Protein AF-D8UY39-F1 (afdb_monomer_lite)

Organism: NCBI:txid249168

pLDDT: mean 73.7, std 15.37, range [35.47, 95.0]

Foldseek 3Di:
DPDDPQPQWAAAAPLLLVCQLPDAFPDADPPPDDGDDLCNRLVRNQCSCCVGTVDHQWDQDPVHNVDIDGDLNLQQQAFDDPPDDRDRDPDQRSNDSNSSNRSSVSSNVSNPHDDPYDDPLVSVQVVVVVVLVVVVVVCVVVVHDDDPDRDDDPPPD

Sequence (157 aa):
DPKAPQPTIMPISIADRDEGVDTDILAQAAAGQPQLTVEQRAAERIAWLKNYAGIDYMVPDPQNPHARVINPVLLNITQGPPNVQPRPRQDLNILDHGQWRHLVVGVTALSHANKPSVTPVKVLSDKITKIYSDIRQFAKIANIEVPDAPLPNSASV

Secondary structure (DSSP, 8-state):
--PPPPP-PPP--HHHHHHHHT-PPPPPPPTTS----HHHHTHHHHHHIIIII---SEEE-SS-TTSEEE-HHHHHS--S-TTSPP---S---TT-HHHHHHHHHHHHHHTTS-SPPPPHHHHHHHHHHHHHHHHHHHHHHTT-----PPPPPTT--

Structure (mmCIF, N/CA/C/O backbone):
dat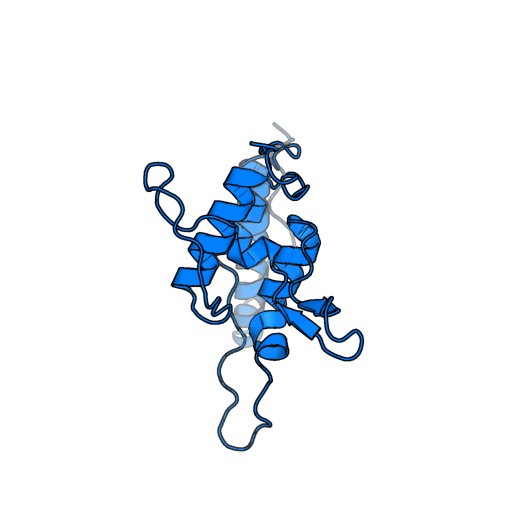a_AF-D8UY39-F1
#
_entry.id   AF-D8UY39-F1
#
loop_
_atom_site.group_PDB
_atom_site.id
_atom_site.type_symbol
_atom_site.label_atom_id
_atom_site.label_alt_id
_atom_site.label_comp_id
_atom_site.label_asym_id
_atom_site.label_enti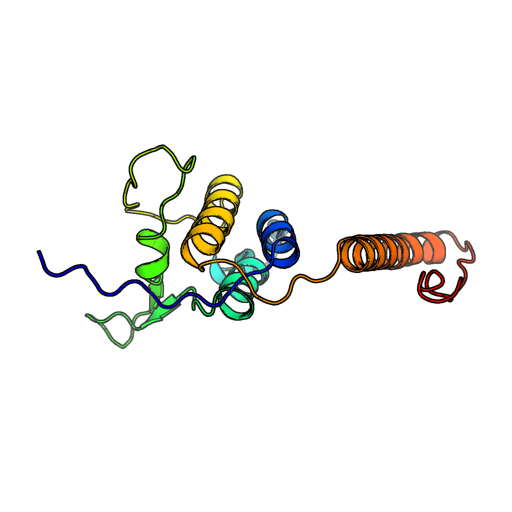ty_id
_atom_site.label_seq_id
_atom_site.pdbx_PDB_ins_code
_atom_site.Cartn_x
_atom_site.Cartn_y
_atom_site.Cartn_z
_atom_site.occupancy
_atom_site.B_iso_or_equiv
_atom_site.auth_seq_id
_atom_site.auth_comp_id
_atom_site.auth_asym_id
_atom_site.auth_atom_id
_atom_site.pdbx_PDB_model_num
ATOM 1 N N . ASP A 1 1 ? 7.132 -4.255 -31.592 1.00 38.25 1 ASP A N 1
ATOM 2 C CA . ASP A 1 1 ? 6.428 -3.431 -30.591 1.00 38.25 1 ASP A CA 1
ATOM 3 C C . ASP A 1 1 ? 7.395 -2.649 -29.725 1.00 38.25 1 ASP A C 1
ATOM 5 O O . ASP A 1 1 ? 8.309 -3.260 -29.174 1.00 38.25 1 ASP A O 1
ATOM 9 N N . PRO A 1 2 ? 7.248 -1.319 -29.597 1.00 39.75 2 PRO A N 1
ATOM 10 C CA . PRO A 1 2 ? 7.984 -0.585 -28.584 1.00 39.75 2 PRO A CA 1
ATOM 11 C C . PRO A 1 2 ? 7.434 -0.992 -27.213 1.00 39.75 2 PRO A C 1
ATOM 13 O O . PRO A 1 2 ? 6.277 -0.743 -26.881 1.00 39.75 2 PRO A O 1
ATOM 16 N N . LYS A 1 3 ? 8.270 -1.677 -26.430 1.00 35.47 3 LYS A N 1
ATOM 17 C CA . LYS A 1 3 ? 8.011 -2.018 -25.029 1.00 35.47 3 LYS A CA 1
ATOM 18 C C . LYS A 1 3 ? 7.696 -0.720 -24.277 1.00 35.47 3 LYS A C 1
ATOM 20 O O . LYS A 1 3 ? 8.549 0.164 -24.228 1.00 35.47 3 LYS A O 1
ATOM 25 N N . ALA A 1 4 ? 6.486 -0.599 -23.724 1.00 44.66 4 ALA A N 1
ATOM 26 C CA . ALA A 1 4 ? 6.128 0.531 -22.871 1.00 44.66 4 ALA A CA 1
ATOM 27 C C . ALA A 1 4 ? 7.191 0.685 -21.763 1.00 44.66 4 ALA A C 1
ATOM 29 O O . ALA A 1 4 ? 7.623 -0.338 -21.212 1.00 44.66 4 ALA A O 1
ATOM 30 N N . PRO A 1 5 ? 7.658 1.913 -21.467 1.00 45.62 5 PRO A N 1
ATOM 31 C CA . PRO A 1 5 ? 8.663 2.135 -20.437 1.00 45.62 5 PRO A CA 1
ATOM 32 C C . PRO A 1 5 ? 8.158 1.524 -19.132 1.00 45.62 5 PRO A C 1
ATOM 34 O O . PRO A 1 5 ? 7.070 1.855 -18.659 1.00 45.62 5 PRO A O 1
ATOM 37 N N . GLN A 1 6 ? 8.915 0.566 -18.593 1.00 55.25 6 GLN A N 1
ATOM 38 C CA . GLN A 1 6 ? 8.557 -0.023 -17.313 1.00 55.25 6 GLN A CA 1
ATOM 39 C C . GLN A 1 6 ? 8.662 1.069 -16.243 1.00 55.25 6 GLN A C 1
ATOM 41 O O . GLN A 1 6 ? 9.636 1.825 -16.256 1.00 55.25 6 GLN A O 1
ATOM 46 N N . PRO A 1 7 ? 7.677 1.181 -15.340 1.00 59.88 7 PRO A N 1
ATOM 47 C CA . PRO A 1 7 ? 7.758 2.119 -14.234 1.00 59.88 7 PRO A CA 1
ATOM 48 C C . PRO A 1 7 ? 9.010 1.816 -13.403 1.00 59.88 7 PRO A C 1
ATOM 50 O O . PRO A 1 7 ? 9.237 0.669 -13.016 1.00 59.88 7 PRO A O 1
ATOM 53 N N . THR A 1 8 ? 9.831 2.834 -13.142 1.00 64.19 8 THR A N 1
ATOM 54 C CA . THR A 1 8 ? 11.004 2.716 -12.266 1.00 64.19 8 THR A CA 1
ATOM 55 C C . THR A 1 8 ? 10.523 2.598 -10.822 1.00 64.19 8 THR A C 1
ATOM 57 O O . THR A 1 8 ? 10.285 3.605 -10.160 1.00 64.19 8 THR A O 1
ATOM 60 N N . ILE A 1 9 ? 10.330 1.368 -10.346 1.00 71.25 9 ILE A N 1
ATOM 61 C CA . ILE A 1 9 ? 9.967 1.077 -8.954 1.00 71.25 9 ILE A CA 1
ATOM 62 C C . ILE A 1 9 ? 11.251 0.996 -8.124 1.00 71.25 9 ILE A C 1
ATOM 64 O O . ILE A 1 9 ? 12.226 0.374 -8.546 1.00 71.25 9 ILE A O 1
ATOM 68 N N . MET A 1 10 ? 11.261 1.614 -6.941 1.00 75.75 10 MET A N 1
ATOM 69 C CA . MET A 1 10 ? 12.401 1.514 -6.026 1.00 75.75 10 MET A CA 1
ATOM 70 C C . MET A 1 10 ? 12.645 0.063 -5.577 1.00 75.75 10 MET A C 1
ATOM 72 O O . MET A 1 10 ? 11.672 -0.671 -5.403 1.00 75.75 10 MET A O 1
ATOM 76 N N . PRO A 1 11 ? 13.901 -0.361 -5.327 1.00 76.44 11 PRO A N 1
ATOM 77 C CA . PRO A 1 11 ? 14.206 -1.658 -4.725 1.00 76.44 11 PRO A CA 1
ATOM 78 C C . PRO A 1 11 ? 13.543 -1.827 -3.347 1.00 76.44 11 PRO A C 1
ATOM 80 O O . PRO A 1 11 ? 13.764 -1.017 -2.446 1.00 76.44 11 PRO A O 1
ATOM 83 N N . ILE A 1 12 ? 12.776 -2.903 -3.166 1.00 79.50 12 ILE A N 1
ATOM 84 C CA . ILE A 1 12 ? 12.047 -3.228 -1.928 1.00 79.50 12 ILE A CA 1
ATOM 85 C C . ILE A 1 12 ? 12.696 -4.443 -1.260 1.00 79.50 12 ILE A C 1
ATOM 87 O O . ILE A 1 12 ? 13.007 -5.431 -1.930 1.00 79.50 12 ILE A O 1
ATOM 91 N N . SER A 1 13 ? 12.918 -4.384 0.057 1.00 82.69 13 SER A N 1
ATOM 92 C CA . SER A 1 13 ? 13.413 -5.536 0.822 1.00 82.69 13 SER A CA 1
ATOM 93 C C . SER A 1 13 ? 12.282 -6.517 1.173 1.00 82.69 13 SER A C 1
ATOM 95 O O . SER A 1 13 ? 11.106 -6.158 1.161 1.00 82.69 13 SER A O 1
ATOM 97 N N . ILE A 1 14 ? 12.617 -7.765 1.526 1.00 79.06 14 ILE A N 1
ATOM 98 C CA . ILE A 1 14 ? 11.613 -8.757 1.968 1.00 79.06 14 ILE A CA 1
ATOM 99 C C . ILE A 1 14 ? 10.878 -8.274 3.230 1.00 79.06 14 ILE A C 1
ATOM 101 O O . ILE A 1 14 ? 9.674 -8.475 3.342 1.00 79.06 14 ILE A O 1
ATOM 105 N N . ALA A 1 15 ? 11.581 -7.601 4.146 1.00 80.12 15 ALA A N 1
ATOM 106 C CA . ALA A 1 15 ? 10.983 -7.058 5.364 1.00 80.12 15 ALA A CA 1
ATOM 107 C C . ALA A 1 15 ? 9.951 -5.965 5.048 1.00 80.12 15 ALA A C 1
ATOM 109 O O . ALA A 1 15 ? 8.826 -6.032 5.533 1.00 80.12 15 ALA A O 1
ATOM 110 N N . ASP A 1 16 ? 10.309 -5.024 4.170 1.00 85.75 16 ASP A N 1
ATOM 111 C CA . ASP A 1 16 ? 9.416 -3.938 3.749 1.00 85.75 16 ASP A CA 1
ATOM 112 C C . ASP A 1 16 ? 8.189 -4.486 2.997 1.00 85.75 16 ASP A C 1
ATOM 114 O O . ASP A 1 16 ? 7.081 -3.969 3.139 1.00 85.75 16 ASP A O 1
ATOM 118 N N . ARG A 1 17 ? 8.363 -5.561 2.211 1.00 86.88 17 ARG A N 1
ATOM 119 C CA . ARG A 1 17 ? 7.248 -6.292 1.588 1.00 86.88 17 ARG A CA 1
ATOM 120 C C . ARG A 1 17 ? 6.314 -6.878 2.643 1.00 86.88 17 ARG A C 1
ATOM 122 O O . ARG A 1 17 ? 5.104 -6.728 2.511 1.00 86.88 17 ARG A O 1
ATOM 129 N N . ASP A 1 18 ? 6.854 -7.581 3.634 1.00 85.62 18 ASP A N 1
ATOM 130 C CA . ASP A 1 18 ? 6.046 -8.239 4.667 1.00 85.62 18 ASP A CA 1
ATOM 131 C C . ASP A 1 18 ? 5.277 -7.209 5.505 1.00 85.62 18 ASP A C 1
ATOM 133 O O . ASP A 1 18 ? 4.082 -7.379 5.726 1.00 85.62 18 ASP A O 1
ATOM 137 N N . GLU A 1 19 ? 5.919 -6.092 5.860 1.00 86.88 19 GLU A N 1
ATOM 138 C CA . GLU A 1 19 ? 5.261 -4.941 6.494 1.00 86.88 19 GLU A CA 1
ATOM 139 C C . GLU A 1 19 ? 4.137 -4.372 5.618 1.00 86.88 19 GLU A C 1
ATOM 141 O O . GLU A 1 19 ? 3.030 -4.117 6.098 1.00 86.88 19 GLU A O 1
ATOM 146 N N . GLY A 1 20 ? 4.387 -4.236 4.313 1.00 89.75 20 GLY A N 1
ATOM 147 C CA . GLY A 1 20 ? 3.380 -3.808 3.348 1.00 89.75 20 GLY A CA 1
ATOM 148 C C . GLY A 1 20 ? 2.175 -4.740 3.318 1.00 89.75 20 GLY A C 1
ATOM 149 O O . GLY A 1 20 ? 1.042 -4.282 3.406 1.00 89.75 20 GLY A O 1
ATOM 150 N N . VAL A 1 21 ? 2.393 -6.055 3.240 1.00 88.12 21 VAL A N 1
ATOM 151 C CA . VAL A 1 21 ? 1.315 -7.059 3.209 1.00 88.12 21 VAL A CA 1
ATOM 152 C C . VAL A 1 21 ? 0.427 -6.975 4.452 1.00 88.12 21 VAL A C 1
ATOM 154 O O . VAL A 1 21 ? -0.795 -7.073 4.322 1.00 88.12 21 VAL A O 1
ATOM 157 N N . ASP A 1 22 ? 1.028 -6.745 5.617 1.00 85.06 22 ASP A N 1
ATOM 158 C CA . ASP A 1 22 ? 0.335 -6.675 6.905 1.00 85.06 22 ASP A CA 1
ATOM 159 C C . ASP A 1 22 ? -0.230 -5.271 7.214 1.00 85.06 22 ASP A C 1
ATOM 161 O O . ASP A 1 22 ? -0.813 -5.056 8.276 1.00 85.06 22 ASP A O 1
ATOM 165 N N . THR A 1 23 ? -0.090 -4.300 6.299 1.00 87.00 23 THR A N 1
ATOM 166 C CA . THR A 1 23 ? -0.573 -2.928 6.510 1.00 87.00 23 THR A CA 1
ATOM 167 C C . THR A 1 23 ? -2.106 -2.873 6.560 1.00 87.00 23 THR A C 1
ATOM 169 O O . THR A 1 23 ? -2.815 -3.093 5.561 1.00 87.00 23 THR A O 1
ATOM 172 N N . ASP A 1 24 ? -2.623 -2.538 7.739 1.00 81.25 24 ASP A N 1
ATOM 173 C CA . ASP A 1 24 ? -4.054 -2.418 7.999 1.00 81.25 24 ASP A CA 1
ATOM 174 C C . ASP A 1 24 ? -4.631 -1.078 7.501 1.00 81.25 24 ASP A C 1
ATOM 176 O O . ASP A 1 24 ? -3.902 -0.143 7.160 1.00 81.25 24 ASP A O 1
ATOM 180 N N . ILE A 1 25 ? -5.958 -0.997 7.422 1.00 86.75 25 ILE A N 1
ATOM 181 C CA . ILE A 1 25 ? -6.683 0.261 7.213 1.00 86.75 25 ILE A CA 1
ATOM 182 C C . ILE A 1 25 ? -7.241 0.766 8.537 1.00 86.75 25 ILE A C 1
ATOM 184 O O . ILE A 1 25 ? -7.502 -0.006 9.458 1.00 86.75 25 ILE A O 1
ATOM 188 N N . LEU A 1 26 ? -7.498 2.072 8.616 1.00 80.62 26 LEU A N 1
ATOM 189 C CA . LEU A 1 26 ? -8.262 2.604 9.740 1.00 80.62 26 LEU A CA 1
ATOM 190 C C . LEU A 1 26 ? -9.647 1.939 9.780 1.00 80.62 26 LEU A C 1
ATOM 192 O O . LEU A 1 26 ? -10.370 1.920 8.776 1.00 80.62 26 LEU A O 1
ATOM 196 N N . ALA A 1 27 ? -10.008 1.404 10.950 1.00 69.31 27 ALA A N 1
ATOM 197 C CA . ALA A 1 27 ? -11.315 0.806 11.192 1.00 69.31 27 ALA A CA 1
ATOM 198 C C . ALA A 1 27 ? -12.446 1.815 10.923 1.00 69.31 27 ALA A C 1
ATOM 200 O O . ALA A 1 27 ? -12.259 3.031 11.015 1.00 69.31 27 ALA A O 1
ATOM 201 N N . GLN A 1 28 ? -13.633 1.307 10.572 1.00 65.19 28 GLN A N 1
ATOM 202 C CA . GLN A 1 28 ? -14.792 2.153 10.288 1.00 65.19 28 GLN A CA 1
ATOM 203 C C . GLN A 1 28 ? -15.090 3.075 11.471 1.00 65.19 28 GLN A C 1
ATOM 205 O O . GLN A 1 28 ? -15.122 2.647 12.625 1.00 65.19 28 GLN A O 1
ATOM 210 N N . ALA A 1 29 ? -15.309 4.351 11.161 1.00 64.06 29 ALA A N 1
ATOM 211 C CA . ALA A 1 29 ? -15.641 5.341 12.164 1.00 64.06 29 ALA A CA 1
ATOM 212 C C . ALA A 1 29 ? -16.972 4.960 12.840 1.00 64.06 29 ALA A C 1
ATOM 214 O O . ALA A 1 29 ? -17.928 4.572 12.163 1.00 64.06 29 ALA A O 1
ATOM 215 N N . ALA A 1 30 ? -17.023 5.040 14.172 1.00 65.94 30 ALA A N 1
ATOM 216 C CA . ALA A 1 30 ? -18.234 4.755 14.937 1.00 65.94 30 ALA A CA 1
ATOM 217 C C . ALA A 1 30 ? -19.393 5.674 14.506 1.00 65.94 30 ALA A C 1
ATOM 219 O O . ALA A 1 30 ? -19.170 6.777 13.998 1.00 65.94 30 ALA A O 1
ATOM 220 N N . ALA A 1 31 ? -20.635 5.233 14.726 1.00 69.00 31 ALA A N 1
ATOM 221 C CA . ALA A 1 31 ? -21.822 6.010 14.377 1.00 69.00 31 ALA A CA 1
ATOM 222 C C . ALA A 1 31 ? -21.744 7.433 14.967 1.00 69.00 31 ALA A C 1
ATOM 224 O O . ALA A 1 31 ? -21.609 7.603 16.177 1.00 69.00 31 ALA A O 1
ATOM 225 N N . GLY A 1 32 ? -21.805 8.448 14.098 1.00 69.88 32 GLY A N 1
ATOM 226 C CA . GLY A 1 32 ? -21.704 9.865 14.470 1.00 69.88 32 GLY A CA 1
ATOM 227 C C . GLY A 1 32 ? -20.338 10.519 14.224 1.00 69.88 32 GLY A C 1
ATOM 228 O O . GLY A 1 32 ? -20.229 11.734 14.359 1.00 69.88 32 GLY A O 1
ATOM 229 N N . GLN A 1 33 ? -19.312 9.762 13.826 1.00 71.38 33 GLN A N 1
ATOM 230 C CA . GLN A 1 33 ? -18.041 10.325 13.359 1.00 71.38 33 GLN A CA 1
ATOM 231 C C . GLN A 1 33 ? -18.093 10.671 11.857 1.00 71.38 33 GLN A C 1
ATOM 233 O O . GLN A 1 33 ? -18.802 9.999 11.101 1.00 71.38 33 GLN A O 1
ATOM 238 N N . PRO A 1 34 ? -17.337 11.689 11.393 1.00 77.31 34 PRO A N 1
ATOM 239 C CA . PRO A 1 34 ? -17.237 12.012 9.974 1.00 77.31 34 PRO A CA 1
ATOM 240 C C . PRO A 1 34 ? -16.759 10.807 9.160 1.00 77.31 34 PRO A C 1
ATOM 242 O O . PRO A 1 34 ? -15.796 10.129 9.525 1.00 77.31 34 PRO A O 1
ATOM 245 N N . GLN A 1 35 ? -17.422 10.544 8.035 1.00 79.06 35 GLN A N 1
ATOM 246 C CA . GLN A 1 35 ? -17.043 9.441 7.163 1.00 79.06 35 GLN A CA 1
ATOM 247 C C . GLN A 1 35 ? -15.734 9.787 6.444 1.00 79.06 35 GLN A C 1
ATOM 249 O O . GLN A 1 35 ? -15.681 10.708 5.633 1.00 79.06 35 GLN A O 1
ATOM 254 N N . LEU A 1 36 ? -14.674 9.042 6.754 1.00 84.19 36 LEU A N 1
ATOM 255 C CA . LEU A 1 36 ? -13.360 9.239 6.144 1.00 84.19 36 LEU A CA 1
ATOM 256 C C . LEU A 1 36 ? -13.396 8.944 4.638 1.00 84.19 36 LEU A C 1
ATOM 258 O O . LEU A 1 36 ? -14.056 7.991 4.197 1.00 84.19 36 LEU A O 1
ATOM 262 N N . THR A 1 37 ? -12.627 9.698 3.852 1.00 88.50 37 THR A N 1
ATOM 263 C CA . THR A 1 37 ? -12.404 9.378 2.433 1.00 88.50 37 THR A CA 1
ATOM 264 C C . THR A 1 37 ? -11.616 8.071 2.285 1.00 88.50 37 THR A C 1
ATOM 266 O O . THR A 1 37 ? -11.085 7.525 3.259 1.00 88.50 37 THR A O 1
ATOM 269 N N . VAL A 1 38 ? -11.548 7.530 1.067 1.00 88.56 38 VAL A N 1
ATOM 270 C CA . VAL A 1 38 ? -10.753 6.322 0.787 1.00 88.56 38 VAL A CA 1
ATOM 271 C C . VAL A 1 38 ? -9.277 6.567 1.097 1.00 88.56 38 VAL A C 1
ATOM 273 O O . VAL A 1 38 ? -8.640 5.733 1.731 1.00 88.56 38 VAL A O 1
ATOM 276 N N . GLU A 1 39 ? -8.754 7.731 0.718 1.00 89.88 39 GLU A N 1
ATOM 277 C CA . GLU A 1 39 ? -7.360 8.126 0.929 1.00 89.88 39 GLU A CA 1
ATOM 278 C C . GLU A 1 39 ? -7.032 8.240 2.414 1.00 89.88 39 GLU A C 1
ATOM 280 O O . GLU A 1 39 ? -5.975 7.795 2.847 1.00 89.88 39 GLU A O 1
ATOM 285 N N . GLN A 1 40 ? -7.954 8.791 3.206 1.00 89.69 40 GLN A N 1
ATOM 286 C CA . GLN A 1 40 ? -7.781 8.891 4.652 1.00 89.69 40 GLN A CA 1
ATOM 287 C C . GLN A 1 40 ? -7.786 7.511 5.316 1.00 89.69 40 GLN A C 1
ATOM 289 O O . GLN A 1 40 ? -6.960 7.244 6.183 1.00 89.69 40 GLN A O 1
ATOM 294 N N . ARG A 1 41 ? -8.674 6.604 4.889 1.00 90.12 41 ARG A N 1
ATOM 295 C CA . ARG A 1 41 ? -8.717 5.228 5.416 1.00 90.12 41 ARG A CA 1
ATOM 296 C C . ARG A 1 41 ? -7.497 4.403 5.020 1.00 90.12 41 ARG A C 1
ATOM 298 O O . ARG A 1 41 ? -7.043 3.575 5.804 1.00 90.12 41 ARG A O 1
ATOM 305 N N . ALA A 1 42 ? -6.983 4.630 3.814 1.00 92.94 42 ALA A N 1
ATOM 306 C CA . ALA A 1 42 ? -5.840 3.930 3.243 1.00 92.94 42 ALA A CA 1
ATOM 307 C C . ALA A 1 42 ? -4.502 4.651 3.479 1.00 92.94 42 ALA A C 1
ATOM 309 O O . ALA A 1 42 ? -3.526 4.310 2.814 1.00 92.94 42 ALA A O 1
ATOM 310 N N . ALA A 1 43 ? -4.436 5.639 4.379 1.00 92.25 43 ALA A N 1
ATOM 311 C CA . ALA A 1 43 ? -3.272 6.516 4.526 1.00 92.25 43 ALA A CA 1
ATOM 312 C C . ALA A 1 43 ? -1.953 5.745 4.712 1.00 92.25 43 ALA A C 1
ATOM 314 O O . ALA A 1 43 ? -0.979 6.048 4.028 1.00 92.25 43 ALA A O 1
ATOM 315 N N . GLU A 1 44 ? -1.945 4.701 5.546 1.00 91.88 44 GLU A N 1
ATOM 316 C CA . GLU A 1 44 ? -0.774 3.837 5.769 1.00 91.88 44 GLU A CA 1
ATOM 317 C C . GLU A 1 44 ? -0.371 3.056 4.508 1.00 91.88 44 GLU A C 1
ATOM 319 O O . GLU A 1 44 ? 0.799 3.011 4.134 1.00 91.88 44 GLU A O 1
ATOM 324 N N . ARG A 1 45 ? -1.344 2.512 3.768 1.00 94.81 45 ARG A N 1
ATOM 325 C CA . ARG A 1 45 ? -1.099 1.815 2.491 1.00 94.81 45 ARG A CA 1
ATOM 326 C C . ARG A 1 45 ? -0.539 2.765 1.427 1.00 94.81 45 ARG A C 1
ATOM 328 O O . ARG A 1 45 ? 0.371 2.412 0.679 1.00 94.81 45 ARG A O 1
ATOM 335 N N . ILE A 1 46 ? -1.055 3.991 1.374 1.00 95.00 46 ILE A N 1
ATOM 336 C CA . ILE A 1 46 ? -0.580 5.048 0.470 1.00 95.00 46 ILE A CA 1
ATOM 337 C C . ILE A 1 46 ? 0.833 5.494 0.857 1.00 95.00 46 ILE A C 1
ATOM 339 O O . ILE A 1 46 ? 1.686 5.661 -0.017 1.00 95.00 46 ILE A O 1
ATOM 343 N N . ALA A 1 47 ? 1.095 5.655 2.154 1.00 93.62 47 ALA A N 1
ATOM 344 C CA . ALA A 1 47 ? 2.420 5.964 2.668 1.00 93.62 47 ALA A CA 1
ATOM 345 C C . ALA A 1 47 ? 3.413 4.853 2.317 1.00 93.62 47 ALA A C 1
ATOM 347 O O . ALA A 1 47 ? 4.517 5.154 1.868 1.00 93.62 47 ALA A O 1
ATOM 348 N N . TRP A 1 48 ? 3.006 3.585 2.422 1.00 94.06 48 TRP A N 1
ATOM 349 C CA . TRP A 1 48 ? 3.847 2.459 2.033 1.00 94.06 48 TRP A CA 1
ATOM 350 C C . TRP A 1 48 ? 4.242 2.524 0.549 1.00 94.06 48 TRP A C 1
ATOM 352 O O . TRP A 1 48 ? 5.429 2.454 0.221 1.00 94.06 48 TRP A O 1
ATOM 362 N N . LEU A 1 49 ? 3.271 2.741 -0.352 1.00 92.38 49 LEU A N 1
ATOM 363 C CA . LEU A 1 49 ? 3.529 2.880 -1.794 1.00 92.38 49 LEU A CA 1
ATOM 364 C C . LEU A 1 49 ? 4.536 3.999 -2.080 1.00 92.38 49 LEU A C 1
ATOM 366 O O . LEU A 1 49 ? 5.490 3.812 -2.838 1.00 92.38 49 LEU A O 1
ATOM 370 N N . LYS A 1 50 ? 4.365 5.149 -1.430 1.00 90.88 50 LYS A N 1
ATOM 371 C CA . LYS A 1 50 ? 5.247 6.295 -1.625 1.00 90.88 50 LYS A CA 1
ATOM 372 C C . LYS A 1 50 ? 6.650 6.052 -1.068 1.00 90.88 50 LYS A C 1
ATOM 374 O O . LYS A 1 50 ? 7.631 6.293 -1.765 1.00 90.88 50 LYS A O 1
ATOM 379 N N . ASN A 1 51 ? 6.750 5.568 0.166 1.00 88.19 51 ASN A N 1
ATOM 380 C CA . ASN A 1 51 ? 8.010 5.510 0.909 1.00 88.19 51 ASN A CA 1
ATOM 381 C C . ASN A 1 51 ? 8.881 4.308 0.527 1.00 88.19 51 ASN A C 1
ATOM 383 O O . ASN A 1 51 ? 10.107 4.411 0.556 1.0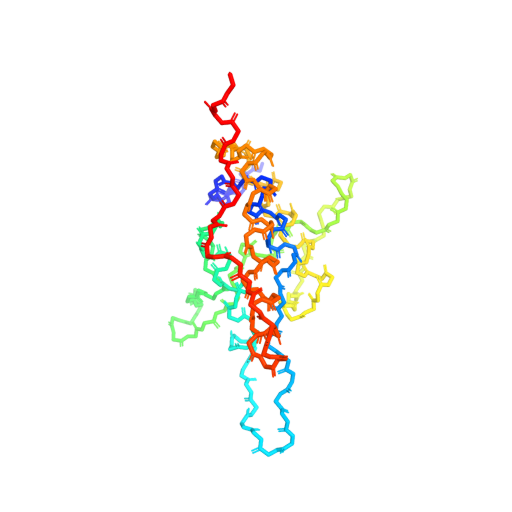0 88.19 51 ASN A O 1
ATOM 387 N N . TYR A 1 52 ? 8.267 3.178 0.164 1.00 86.62 52 TYR A N 1
ATOM 388 C CA . TYR A 1 52 ? 8.995 1.945 -0.142 1.00 86.62 52 TYR A CA 1
ATOM 389 C C . TYR A 1 52 ? 9.060 1.648 -1.637 1.00 86.62 52 TYR A C 1
ATOM 391 O O . TYR A 1 52 ? 10.083 1.153 -2.105 1.00 86.62 52 TYR A O 1
ATOM 399 N N . ALA A 1 53 ? 8.014 1.979 -2.399 1.00 85.12 53 ALA A N 1
ATOM 400 C CA . ALA A 1 53 ? 7.981 1.723 -3.838 1.00 85.12 53 ALA A CA 1
ATOM 401 C C . ALA A 1 53 ? 8.298 2.960 -4.692 1.00 85.12 53 ALA A C 1
ATOM 403 O O . ALA A 1 53 ? 8.584 2.813 -5.882 1.00 85.12 53 ALA A O 1
ATOM 404 N N . GLY A 1 54 ? 8.266 4.165 -4.109 1.00 87.31 54 GLY A N 1
ATOM 405 C CA . GLY A 1 54 ? 8.402 5.419 -4.852 1.00 87.31 54 GLY A CA 1
ATOM 406 C C . GLY A 1 54 ? 7.189 5.727 -5.735 1.00 87.31 54 GLY A C 1
ATOM 407 O O . GLY A 1 54 ? 7.318 6.450 -6.720 1.00 87.31 54 GLY A O 1
ATOM 408 N N . ILE A 1 55 ? 6.022 5.152 -5.426 1.00 88.81 55 ILE A N 1
ATOM 409 C CA . ILE A 1 55 ? 4.810 5.272 -6.241 1.00 88.81 55 ILE A CA 1
ATOM 410 C C . ILE A 1 55 ? 3.790 6.132 -5.499 1.00 88.81 55 ILE A C 1
ATOM 412 O O . ILE A 1 55 ? 3.260 5.733 -4.463 1.00 88.81 55 ILE A O 1
ATOM 416 N N . ASP A 1 56 ? 3.459 7.297 -6.049 1.00 91.81 56 ASP A N 1
ATOM 417 C CA . ASP A 1 56 ? 2.317 8.066 -5.561 1.00 91.81 56 ASP A CA 1
ATOM 418 C C . ASP A 1 56 ? 1.011 7.333 -5.889 1.00 91.81 56 ASP A C 1
ATOM 420 O O . ASP A 1 56 ? 0.817 6.876 -7.016 1.00 91.81 56 ASP A O 1
ATOM 424 N N . TYR A 1 57 ? 0.096 7.248 -4.920 1.00 92.19 57 TYR A N 1
ATOM 42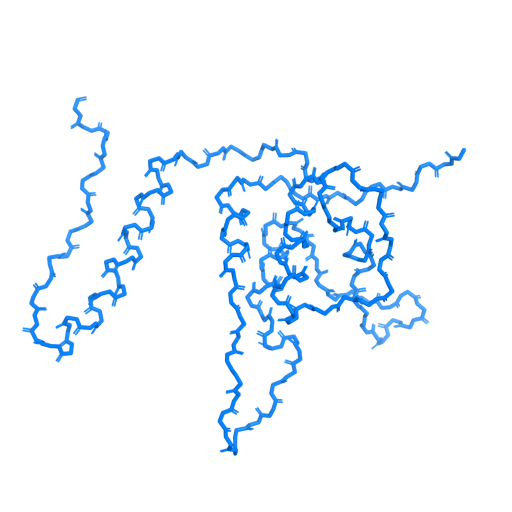5 C CA . TYR A 1 57 ? -1.208 6.602 -5.110 1.00 92.19 57 TYR A CA 1
ATOM 426 C C . TYR A 1 57 ? -2.116 7.369 -6.080 1.00 92.19 57 TYR A C 1
ATOM 428 O O . TYR A 1 57 ? -2.774 6.767 -6.925 1.00 92.19 57 TYR A O 1
ATOM 436 N N . MET A 1 58 ? -2.118 8.698 -5.979 1.00 92.00 58 MET A N 1
ATOM 437 C CA . MET A 1 58 ? -2.890 9.601 -6.833 1.00 92.00 58 MET A CA 1
ATOM 438 C C . MET A 1 58 ? -1.942 10.539 -7.567 1.00 92.00 58 MET A C 1
ATOM 440 O O . MET A 1 58 ? -1.104 11.174 -6.925 1.00 92.00 58 MET A O 1
ATOM 444 N N . VAL A 1 59 ? -2.137 10.709 -8.869 1.00 90.19 59 VAL A N 1
ATOM 445 C CA . VAL A 1 59 ? -1.384 11.640 -9.726 1.00 90.19 59 VAL A CA 1
ATOM 446 C C . VAL A 1 59 ? -2.349 12.612 -10.416 1.00 90.19 59 VAL A C 1
ATOM 448 O O . VAL A 1 59 ? -3.549 12.333 -10.462 1.00 90.19 59 VAL A O 1
ATOM 451 N N . PRO A 1 60 ? -1.883 13.774 -10.908 1.00 91.25 60 PRO A N 1
ATOM 452 C CA . PRO A 1 60 ? -2.708 14.639 -11.750 1.00 91.25 60 PRO A CA 1
ATOM 453 C C . PRO A 1 60 ? -3.235 13.880 -12.972 1.00 91.25 60 PRO A C 1
ATOM 455 O O . PRO A 1 60 ? -2.492 13.108 -13.581 1.00 91.25 60 PRO A O 1
ATOM 458 N N . ASP A 1 61 ? -4.499 14.097 -13.327 1.00 86.88 61 ASP A N 1
ATOM 459 C CA . ASP A 1 61 ? -5.079 13.518 -14.537 1.00 86.88 61 ASP A CA 1
ATOM 460 C C . ASP A 1 61 ? -4.462 14.183 -15.785 1.00 86.88 61 ASP A C 1
ATOM 462 O O . ASP A 1 61 ? -4.545 15.408 -15.929 1.00 86.88 61 ASP A O 1
ATOM 466 N N . PRO A 1 62 ? -3.852 13.411 -16.707 1.00 80.12 62 PRO A N 1
ATOM 467 C CA . PRO A 1 62 ? -3.297 13.946 -17.949 1.00 80.12 62 PRO A CA 1
ATOM 468 C C . PRO A 1 62 ? -4.326 14.667 -18.829 1.00 80.12 62 PRO A C 1
ATOM 470 O O . PRO A 1 62 ? -3.951 15.533 -19.617 1.00 80.12 62 PRO A O 1
ATOM 473 N N . GLN A 1 63 ? -5.606 14.295 -18.727 1.00 87.69 63 GLN A N 1
ATOM 474 C CA . GLN A 1 63 ? -6.703 14.880 -19.502 1.00 87.69 63 GLN A CA 1
ATOM 475 C C . GLN A 1 63 ? -7.375 16.052 -18.776 1.00 87.69 63 GLN A C 1
ATOM 477 O O . GLN A 1 63 ? -8.028 16.878 -19.413 1.00 87.69 63 GLN A O 1
ATOM 482 N N . ASN A 1 64 ? -7.195 16.153 -17.458 1.00 88.06 64 ASN A N 1
ATOM 483 C CA . ASN A 1 64 ? -7.718 17.239 -16.643 1.00 88.06 64 ASN A CA 1
ATOM 484 C C . ASN A 1 64 ? -6.759 17.559 -15.481 1.00 88.06 64 ASN A C 1
ATOM 486 O O . ASN A 1 64 ? -6.894 16.993 -14.399 1.00 88.06 64 ASN A O 1
ATOM 490 N N . PRO A 1 65 ? -5.840 18.526 -15.636 1.00 81.19 65 PRO A N 1
ATOM 491 C CA . PRO A 1 65 ? -4.836 18.842 -14.615 1.00 81.19 65 PRO A CA 1
ATOM 492 C C . PRO A 1 65 ? -5.398 19.258 -13.243 1.00 81.19 65 PRO A C 1
ATOM 494 O O . PRO A 1 65 ? -4.663 19.262 -12.255 1.00 81.19 65 PRO A O 1
ATOM 497 N N . HIS A 1 66 ? -6.684 19.618 -13.165 1.00 87.88 66 HIS A N 1
ATOM 498 C CA . HIS A 1 66 ? -7.373 19.955 -11.917 1.00 87.88 66 HIS A CA 1
ATOM 499 C C . HIS A 1 66 ? -7.965 18.735 -11.196 1.00 87.88 66 HIS A C 1
ATOM 501 O O . HIS A 1 66 ? -8.393 18.852 -10.048 1.00 87.88 66 HIS A O 1
ATOM 507 N N . ALA A 1 67 ? -7.986 17.571 -11.847 1.00 87.88 67 ALA A N 1
ATOM 508 C CA . ALA A 1 67 ? -8.428 16.309 -11.279 1.00 87.88 67 ALA A CA 1
ATOM 509 C C . ALA A 1 67 ? -7.236 15.437 -10.858 1.00 87.88 67 ALA A C 1
ATOM 511 O O . ALA A 1 67 ? -6.111 15.562 -11.351 1.00 87.88 67 ALA A O 1
ATOM 512 N N . ARG A 1 68 ? -7.494 14.534 -9.912 1.00 90.06 68 ARG A N 1
ATOM 513 C CA . ARG A 1 68 ? -6.549 13.511 -9.456 1.00 90.06 68 ARG A CA 1
ATOM 514 C C . ARG A 1 68 ? -7.121 12.149 -9.816 1.00 90.06 68 ARG A C 1
ATOM 516 O O . ARG A 1 68 ? -8.306 11.913 -9.600 1.00 90.06 68 ARG A O 1
ATOM 523 N N . VAL A 1 69 ? -6.278 11.267 -10.331 1.00 89.56 69 VAL A N 1
ATOM 524 C CA . VAL A 1 69 ? -6.635 9.890 -10.688 1.00 89.56 69 VAL A CA 1
ATOM 525 C C . VAL A 1 69 ? -5.688 8.916 -10.009 1.00 89.56 69 VAL A C 1
ATOM 527 O O . VAL A 1 69 ? -4.542 9.265 -9.702 1.00 89.56 69 VAL A O 1
ATOM 530 N N . ILE A 1 70 ? -6.164 7.688 -9.778 1.00 88.94 70 ILE A N 1
ATOM 531 C CA . ILE A 1 70 ? -5.308 6.601 -9.298 1.00 88.94 70 ILE A CA 1
ATOM 532 C C . ILE A 1 70 ? -4.161 6.453 -10.288 1.00 88.94 70 ILE A C 1
ATOM 534 O O . ILE A 1 70 ? -4.380 6.427 -11.500 1.00 88.94 70 ILE A O 1
ATOM 538 N N . ASN A 1 71 ? -2.941 6.366 -9.767 1.00 88.56 71 ASN A N 1
ATOM 539 C CA . ASN A 1 71 ? -1.755 6.248 -10.591 1.00 88.56 71 ASN A CA 1
ATOM 540 C C . ASN A 1 71 ? -1.884 5.041 -11.538 1.00 88.56 71 ASN A C 1
ATOM 542 O O . ASN A 1 71 ? -1.940 3.904 -11.056 1.00 88.56 71 ASN A O 1
ATOM 546 N N . PRO A 1 72 ? -1.899 5.254 -12.870 1.00 84.25 72 PRO A N 1
ATOM 547 C CA . PRO A 1 72 ? -2.096 4.180 -13.841 1.00 84.25 72 PRO A CA 1
ATOM 548 C C . PRO A 1 72 ? -1.053 3.067 -13.731 1.00 84.25 72 PRO A C 1
ATOM 550 O O . PRO A 1 72 ? -1.323 1.926 -14.100 1.00 84.25 72 PRO A O 1
ATOM 553 N N . VAL A 1 73 ? 0.131 3.371 -13.185 1.00 82.44 73 VAL A N 1
ATOM 554 C CA . VAL A 1 73 ? 1.149 2.366 -12.867 1.00 82.44 73 VAL A CA 1
ATOM 555 C C . VAL A 1 73 ? 0.571 1.267 -11.983 1.00 82.44 73 VAL A C 1
ATOM 557 O O . VAL A 1 73 ? 0.765 0.101 -12.300 1.00 82.44 73 VAL A O 1
ATOM 560 N N . LEU A 1 74 ? -0.194 1.607 -10.941 1.00 86.00 74 LEU A N 1
ATOM 561 C CA . LEU A 1 74 ? -0.764 0.634 -10.004 1.00 86.00 74 LEU A CA 1
ATOM 562 C C . LEU A 1 74 ? -1.765 -0.318 -10.673 1.00 86.00 74 LEU A C 1
ATOM 564 O O . LEU A 1 74 ? -1.862 -1.475 -10.274 1.00 86.00 74 LEU A O 1
ATOM 568 N N . LEU A 1 75 ? -2.475 0.148 -11.704 1.00 79.44 75 LEU A N 1
ATOM 569 C CA . LEU A 1 75 ? -3.418 -0.664 -12.485 1.00 79.44 75 LEU A CA 1
ATOM 570 C C . LEU A 1 75 ? -2.703 -1.652 -13.421 1.00 79.44 75 LEU A C 1
ATOM 572 O O . LEU A 1 75 ? -3.255 -2.700 -13.761 1.00 79.44 75 LEU A O 1
ATOM 576 N N . ASN A 1 76 ? -1.466 -1.325 -13.805 1.00 73.50 76 ASN A N 1
ATOM 577 C CA . ASN A 1 76 ? -0.610 -2.141 -14.663 1.00 73.50 76 ASN A CA 1
ATOM 578 C C . ASN A 1 76 ? 0.261 -3.138 -13.880 1.00 73.50 76 ASN A C 1
ATOM 580 O O . ASN A 1 76 ? 0.913 -3.987 -14.492 1.00 73.50 76 ASN A O 1
ATOM 584 N N . ILE A 1 77 ? 0.290 -3.061 -12.544 1.00 75.19 77 ILE A N 1
ATOM 585 C CA . ILE A 1 77 ? 1.002 -4.035 -11.712 1.00 75.19 77 ILE A CA 1
ATOM 586 C C . ILE A 1 77 ? 0.184 -5.321 -11.653 1.00 75.19 77 ILE A C 1
ATOM 588 O O . ILE A 1 77 ? -0.910 -5.374 -11.089 1.00 75.19 77 ILE A O 1
ATOM 592 N N . THR A 1 78 ? 0.744 -6.376 -12.237 1.00 61.97 78 THR A N 1
ATOM 593 C CA . THR A 1 78 ? 0.149 -7.707 -12.266 1.00 61.97 78 THR A CA 1
ATOM 594 C C . THR A 1 78 ? -0.192 -8.205 -10.864 1.00 61.97 78 THR A C 1
ATOM 596 O O . THR A 1 78 ? 0.669 -8.236 -9.986 1.00 61.97 78 THR A O 1
ATOM 599 N N . GLN A 1 79 ? -1.428 -8.669 -10.674 1.00 59.12 79 GLN A N 1
ATOM 600 C CA . GLN A 1 79 ? -1.856 -9.354 -9.456 1.00 59.12 79 GLN A CA 1
ATOM 601 C C . GLN A 1 79 ? -2.183 -10.819 -9.745 1.00 59.12 79 GLN A C 1
ATOM 603 O O . GLN A 1 79 ? -3.026 -11.113 -10.591 1.00 59.12 79 GLN A O 1
ATOM 608 N N . GLY A 1 80 ? -1.529 -11.729 -9.026 1.00 52.12 80 GLY A N 1
ATOM 609 C CA . GLY A 1 80 ? -1.709 -13.174 -9.155 1.00 52.12 80 GLY A CA 1
ATOM 610 C C . GLY A 1 80 ? -0.403 -13.936 -8.912 1.00 52.12 80 GLY A C 1
ATOM 611 O O . GLY A 1 80 ? 0.648 -13.313 -8.751 1.00 52.12 80 GLY A O 1
ATOM 612 N N . PRO A 1 81 ? -0.443 -15.280 -8.867 1.00 47.12 81 PRO A N 1
ATOM 613 C CA . PRO A 1 81 ? 0.764 -16.097 -8.823 1.00 47.12 81 PRO A CA 1
ATOM 614 C C . PRO A 1 81 ? 1.695 -15.720 -9.987 1.00 47.12 81 PRO A C 1
ATOM 616 O O . PRO A 1 81 ? 1.189 -15.433 -11.074 1.00 47.12 81 PRO A O 1
ATOM 619 N N . PRO A 1 82 ? 3.028 -15.789 -9.815 1.00 47.88 82 PRO A N 1
ATOM 620 C CA . PRO A 1 82 ? 4.010 -15.383 -10.832 1.00 47.88 82 PRO A CA 1
ATOM 621 C C . PRO A 1 82 ? 3.846 -16.083 -12.196 1.00 47.88 82 PRO A C 1
ATOM 623 O O . PRO A 1 82 ? 4.397 -15.626 -13.192 1.00 47.88 82 PRO A O 1
ATOM 626 N N . ASN A 1 83 ? 3.058 -17.161 -12.248 1.00 48.31 83 ASN A N 1
ATOM 627 C CA . ASN A 1 83 ? 2.849 -18.009 -13.418 1.00 48.31 83 ASN A CA 1
ATOM 628 C C . ASN A 1 83 ? 1.513 -17.744 -14.143 1.00 48.31 83 ASN A C 1
ATOM 630 O O . ASN A 1 83 ? 1.191 -18.451 -15.096 1.00 48.31 83 ASN A O 1
ATOM 634 N N . VAL A 1 84 ? 0.705 -16.781 -13.691 1.00 47.12 84 VAL A N 1
ATOM 635 C CA . VAL A 1 84 ? -0.580 -16.442 -14.321 1.00 47.12 84 VAL A CA 1
ATOM 636 C C . VAL A 1 84 ? -0.413 -15.161 -15.131 1.00 47.12 84 VAL A C 1
ATOM 638 O O . VAL A 1 84 ? 0.135 -14.178 -14.637 1.00 47.12 84 VAL A O 1
ATOM 641 N N . GLN A 1 85 ? -0.874 -15.180 -16.387 1.00 45.50 85 GLN A N 1
ATOM 642 C CA . GLN A 1 85 ? -0.799 -14.026 -17.284 1.00 45.50 85 GLN A CA 1
ATOM 643 C C . GLN A 1 85 ? -1.337 -12.756 -16.609 1.00 45.50 85 GLN A C 1
ATOM 645 O O . GLN A 1 85 ? -2.410 -12.808 -15.993 1.00 45.50 85 GLN A O 1
ATOM 650 N N . PRO A 1 86 ? -0.641 -11.615 -16.763 1.00 48.47 86 PRO A N 1
ATOM 651 C CA . PRO A 1 86 ? -1.122 -10.344 -16.265 1.00 48.47 86 PRO A CA 1
ATOM 652 C C . PRO A 1 86 ? -2.511 -10.036 -16.801 1.00 48.47 86 PRO A C 1
ATOM 654 O O . PRO A 1 86 ? -2.699 -9.914 -18.009 1.00 48.47 86 PRO A O 1
ATOM 657 N N . ARG A 1 87 ? -3.489 -9.900 -15.905 1.00 53.53 87 ARG A N 1
ATOM 658 C CA . ARG A 1 87 ? -4.769 -9.284 -16.247 1.00 53.53 87 ARG A CA 1
ATOM 659 C C . ARG A 1 87 ? -4.706 -7.823 -15.808 1.00 53.53 87 ARG A C 1
ATOM 661 O O . ARG A 1 87 ? -4.629 -7.588 -14.601 1.00 53.53 87 ARG A O 1
ATOM 668 N N . PRO A 1 88 ? -4.720 -6.862 -16.749 1.00 50.03 88 PRO A N 1
ATOM 669 C CA . PRO A 1 88 ? -4.911 -5.457 -16.418 1.00 50.03 88 PRO A CA 1
ATOM 670 C C . PRO A 1 88 ? -6.202 -5.314 -15.614 1.00 50.03 88 PRO A C 1
ATOM 672 O O . PRO A 1 88 ? -7.225 -5.902 -15.981 1.00 50.03 88 PRO A O 1
ATOM 675 N N . ARG A 1 89 ? -6.166 -4.567 -14.510 1.00 61.06 89 ARG A N 1
ATOM 676 C CA . ARG A 1 89 ? -7.397 -4.208 -13.801 1.00 61.06 89 ARG A CA 1
ATOM 677 C C . ARG A 1 89 ? -7.981 -2.936 -14.381 1.00 61.06 89 ARG A C 1
ATOM 679 O O . ARG A 1 89 ? -7.246 -2.020 -14.732 1.00 61.06 89 ARG A O 1
ATOM 686 N N . GLN A 1 90 ? -9.308 -2.890 -14.422 1.00 59.00 90 GLN A N 1
ATOM 687 C CA . GLN A 1 90 ? -10.047 -1.655 -14.665 1.00 59.00 90 GLN A CA 1
ATOM 688 C C . GLN A 1 90 ? -10.260 -0.878 -13.353 1.00 59.00 90 GLN A C 1
ATOM 690 O O . GLN A 1 90 ? -10.156 0.340 -13.381 1.00 59.00 90 GLN A O 1
ATOM 695 N N . ASP A 1 91 ? -10.393 -1.571 -12.207 1.00 74.25 91 ASP A N 1
ATOM 696 C CA . ASP A 1 91 ? -10.626 -0.949 -10.893 1.00 74.25 91 ASP A CA 1
ATOM 697 C C . ASP A 1 91 ? -9.692 -1.501 -9.796 1.00 74.25 91 ASP A C 1
ATOM 699 O O . ASP A 1 91 ? -9.649 -2.709 -9.540 1.00 74.25 91 ASP A O 1
ATOM 703 N N . LEU A 1 92 ? -8.952 -0.614 -9.117 1.00 83.81 92 LEU A N 1
ATOM 704 C CA . LEU A 1 92 ? -8.186 -0.919 -7.902 1.00 83.81 92 LEU A CA 1
ATOM 705 C C . LEU A 1 92 ? -8.978 -0.471 -6.671 1.00 83.81 92 LEU A C 1
ATOM 707 O O . LEU A 1 92 ? -9.188 0.723 -6.472 1.00 83.81 92 LEU A O 1
ATOM 711 N N . ASN A 1 93 ? -9.333 -1.413 -5.796 1.00 88.44 93 ASN A N 1
ATOM 712 C CA . ASN A 1 93 ? -9.842 -1.088 -4.468 1.00 88.44 93 ASN A CA 1
ATOM 713 C C . ASN A 1 93 ? -8.721 -1.226 -3.429 1.00 88.44 93 ASN A C 1
ATOM 715 O O . ASN A 1 93 ? -8.469 -2.319 -2.924 1.00 88.44 93 ASN A O 1
ATOM 719 N N . ILE A 1 94 ? -8.064 -0.114 -3.084 1.00 90.25 94 ILE A N 1
ATOM 720 C CA . ILE A 1 94 ? -6.968 -0.100 -2.099 1.00 90.25 94 ILE A CA 1
ATOM 721 C C . ILE A 1 94 ? -7.416 -0.477 -0.677 1.00 90.25 94 ILE A C 1
ATOM 723 O O . ILE A 1 94 ? -6.579 -0.838 0.148 1.00 90.25 94 ILE A O 1
ATOM 727 N N . LEU A 1 95 ? -8.717 -0.412 -0.370 1.00 90.81 95 LEU A N 1
ATOM 728 C CA . LEU A 1 95 ? -9.255 -0.808 0.936 1.00 90.81 95 LEU A CA 1
ATOM 729 C C . LEU A 1 95 ? -9.442 -2.323 1.046 1.00 90.81 95 LEU A C 1
ATOM 731 O O . LEU A 1 95 ? -9.370 -2.866 2.147 1.00 90.81 95 LEU A O 1
ATOM 735 N N . ASP A 1 96 ? -9.615 -3.022 -0.077 1.00 88.75 96 ASP A N 1
ATOM 736 C CA . ASP A 1 96 ? -9.717 -4.477 -0.085 1.00 88.75 96 ASP A CA 1
ATOM 737 C C . ASP A 1 96 ? -8.366 -5.109 0.280 1.00 88.75 96 ASP A C 1
ATOM 739 O O . ASP A 1 96 ? -7.352 -4.902 -0.388 1.00 88.75 96 ASP A O 1
ATOM 743 N N . HIS A 1 97 ? -8.342 -5.874 1.371 1.00 86.50 97 HIS A N 1
ATOM 744 C CA . HIS A 1 97 ? -7.105 -6.446 1.901 1.00 86.50 97 HIS A CA 1
ATOM 745 C C . HIS A 1 97 ? -6.475 -7.484 0.953 1.00 86.50 97 HIS A C 1
ATOM 747 O O . HIS A 1 97 ? -5.251 -7.549 0.834 1.00 86.50 97 HIS A O 1
ATOM 753 N N . GLY A 1 98 ? -7.284 -8.255 0.218 1.00 85.88 98 GLY A N 1
ATOM 754 C CA . GLY A 1 98 ? -6.784 -9.227 -0.757 1.00 85.88 98 GLY A CA 1
ATOM 755 C C . GLY A 1 98 ? -6.144 -8.550 -1.971 1.00 85.88 98 GLY A C 1
ATOM 756 O O . GLY A 1 98 ? -5.046 -8.921 -2.391 1.00 85.88 98 GLY A O 1
ATOM 757 N N . GLN A 1 99 ? -6.794 -7.516 -2.511 1.00 86.56 99 GLN A N 1
ATOM 758 C CA . GLN A 1 99 ? -6.250 -6.695 -3.592 1.00 86.56 99 GLN A CA 1
ATOM 759 C C . GLN A 1 99 ? -4.992 -5.941 -3.161 1.00 86.56 99 GLN A C 1
ATOM 761 O O . GLN A 1 99 ? -4.054 -5.823 -3.951 1.00 86.56 99 GLN A O 1
ATOM 766 N N . TRP A 1 100 ? -4.950 -5.457 -1.920 1.00 90.44 100 TRP A N 1
ATOM 767 C CA . TRP A 1 100 ? -3.776 -4.802 -1.357 1.00 90.44 100 TRP A CA 1
ATOM 768 C C . TRP A 1 100 ? -2.579 -5.753 -1.259 1.00 90.44 100 TRP A C 1
ATOM 770 O O . TRP A 1 100 ? -1.513 -5.458 -1.797 1.00 90.44 100 TRP A O 1
ATOM 780 N N . ARG A 1 101 ? -2.758 -6.937 -0.664 1.00 88.25 101 ARG A N 1
ATOM 781 C CA . ARG A 1 101 ? -1.688 -7.939 -0.529 1.00 88.25 101 ARG A CA 1
ATOM 782 C C . ARG A 1 101 ? -1.073 -8.308 -1.875 1.00 88.25 101 ARG A C 1
ATOM 784 O O . ARG A 1 101 ? 0.146 -8.365 -2.025 1.00 88.25 101 ARG A O 1
ATOM 791 N N . HIS A 1 102 ? -1.916 -8.558 -2.868 1.00 84.75 102 HIS A N 1
ATOM 792 C CA . HIS A 1 102 ? -1.462 -8.866 -4.216 1.00 84.75 102 HIS A CA 1
ATOM 793 C C . HIS A 1 102 ? -0.766 -7.674 -4.894 1.00 84.75 102 HIS A C 1
ATOM 795 O O . HIS A 1 102 ? 0.165 -7.892 -5.668 1.00 84.75 102 HIS A O 1
ATOM 801 N N . LEU A 1 103 ? -1.179 -6.433 -4.600 1.00 88.00 103 LEU A N 1
ATOM 802 C CA . LEU A 1 103 ? -0.512 -5.229 -5.104 1.00 88.00 103 LEU A CA 1
ATOM 803 C C . LEU A 1 103 ? 0.915 -5.169 -4.577 1.00 88.00 103 LEU A C 1
ATOM 805 O O . LEU A 1 103 ? 1.845 -5.073 -5.367 1.00 88.00 103 LEU A O 1
ATOM 809 N N . VAL A 1 104 ? 1.079 -5.288 -3.259 1.00 89.00 104 VAL A N 1
ATOM 810 C CA . VAL A 1 104 ? 2.383 -5.263 -2.586 1.00 89.00 104 VAL A CA 1
ATOM 811 C C . VAL A 1 104 ? 3.316 -6.324 -3.172 1.00 89.00 104 VAL A C 1
ATOM 813 O O . VAL A 1 104 ? 4.435 -6.009 -3.566 1.00 89.00 104 VAL A O 1
ATOM 816 N N . VAL A 1 105 ? 2.838 -7.564 -3.327 1.00 84.94 105 VAL A N 1
ATOM 817 C CA . VAL A 1 105 ? 3.627 -8.653 -3.928 1.00 84.94 105 VAL A CA 1
ATOM 818 C C . VAL A 1 105 ? 4.018 -8.345 -5.378 1.00 84.94 105 VAL A C 1
ATOM 820 O O . VAL A 1 105 ? 5.172 -8.559 -5.752 1.00 84.94 105 VAL A O 1
ATOM 823 N N . GLY A 1 106 ? 3.093 -7.823 -6.189 1.00 81.94 106 GLY A N 1
ATOM 824 C CA . GLY A 1 106 ? 3.362 -7.448 -7.579 1.00 81.94 106 GLY A CA 1
ATOM 825 C C . GLY A 1 106 ? 4.372 -6.301 -7.703 1.00 81.94 106 GLY A C 1
ATOM 826 O O . GLY A 1 106 ? 5.289 -6.373 -8.522 1.00 81.94 106 GLY A O 1
ATOM 827 N N . VAL A 1 107 ? 4.260 -5.281 -6.846 1.00 82.94 107 VAL A N 1
ATOM 828 C CA . VAL A 1 107 ? 5.215 -4.164 -6.754 1.00 82.94 107 VAL A CA 1
ATOM 829 C C . VAL A 1 107 ? 6.612 -4.703 -6.422 1.00 82.94 107 VAL A C 1
ATOM 831 O O . VAL A 1 107 ? 7.580 -4.369 -7.106 1.00 82.94 107 VAL A O 1
ATOM 834 N N . THR A 1 108 ? 6.729 -5.586 -5.424 1.00 78.62 108 THR A N 1
ATOM 835 C CA . THR A 1 108 ? 8.012 -6.193 -5.037 1.00 78.62 108 THR A CA 1
ATOM 836 C C . THR A 1 108 ? 8.606 -7.074 -6.137 1.00 78.62 108 THR A C 1
ATOM 838 O O . THR A 1 108 ? 9.821 -7.074 -6.322 1.00 78.62 108 THR A O 1
ATOM 841 N N . ALA A 1 109 ? 7.784 -7.800 -6.898 1.00 75.69 109 ALA A N 1
ATOM 842 C CA . ALA A 1 109 ? 8.266 -8.602 -8.022 1.00 75.69 109 ALA A CA 1
ATOM 843 C C . ALA A 1 109 ? 8.854 -7.731 -9.150 1.00 75.69 109 ALA A C 1
ATOM 845 O O . ALA A 1 109 ? 9.871 -8.085 -9.744 1.00 75.69 109 ALA A O 1
ATOM 846 N N . LEU A 1 110 ? 8.238 -6.578 -9.431 1.00 74.44 110 LEU A N 1
ATOM 847 C CA . LEU A 1 110 ? 8.676 -5.657 -10.487 1.00 74.44 110 LEU A CA 1
ATOM 848 C C . LEU A 1 110 ? 9.906 -4.824 -10.098 1.00 74.44 110 LEU A C 1
ATOM 850 O O . LEU A 1 110 ? 10.733 -4.518 -10.954 1.00 74.44 110 LEU A O 1
ATOM 854 N N . SER A 1 111 ? 10.055 -4.530 -8.809 1.00 71.56 111 SER A N 1
ATOM 855 C CA . SER A 1 111 ? 11.129 -3.749 -8.179 1.00 71.56 111 SER A CA 1
ATOM 856 C C . SER A 1 111 ? 12.572 -4.256 -8.430 1.00 71.56 111 SER A C 1
ATOM 858 O O . SER A 1 111 ? 13.520 -3.559 -8.079 1.00 71.56 111 SER A O 1
ATOM 860 N N . HIS A 1 112 ? 12.772 -5.428 -9.067 1.00 57.72 112 HIS A N 1
ATOM 861 C CA . HIS A 1 112 ? 14.089 -6.074 -9.248 1.00 57.72 112 HIS A CA 1
ATOM 862 C C . HIS A 1 112 ? 14.847 -6.114 -7.913 1.00 57.72 112 HIS A C 1
ATOM 864 O O . HIS A 1 112 ? 15.913 -5.520 -7.761 1.00 57.72 112 HIS A O 1
ATOM 870 N N . ALA A 1 113 ? 14.223 -6.765 -6.925 1.00 49.91 113 ALA A N 1
ATOM 871 C CA . ALA A 1 113 ? 14.645 -6.796 -5.531 1.00 49.91 113 ALA A CA 1
ATOM 872 C C . ALA A 1 113 ? 16.171 -6.876 -5.371 1.00 49.91 113 ALA A C 1
ATOM 874 O O . ALA A 1 113 ? 16.774 -7.858 -5.794 1.00 49.91 113 ALA A O 1
ATOM 875 N N . ASN A 1 114 ? 16.762 -5.832 -4.775 1.00 49.97 114 ASN A N 1
ATOM 876 C CA . ASN A 1 114 ? 17.855 -5.902 -3.796 1.00 49.97 114 ASN A CA 1
ATOM 877 C C . ASN A 1 114 ? 18.234 -4.492 -3.308 1.00 49.97 114 ASN A C 1
ATOM 879 O O . ASN A 1 114 ? 19.315 -3.971 -3.582 1.00 49.97 114 ASN A O 1
ATOM 883 N N . LYS A 1 115 ? 17.357 -3.885 -2.500 1.00 55.00 115 LYS A N 1
ATOM 884 C CA . LYS A 1 115 ? 17.854 -3.014 -1.424 1.00 55.00 115 LYS A CA 1
ATOM 885 C C . LYS A 1 115 ? 18.633 -3.924 -0.462 1.00 55.00 115 LY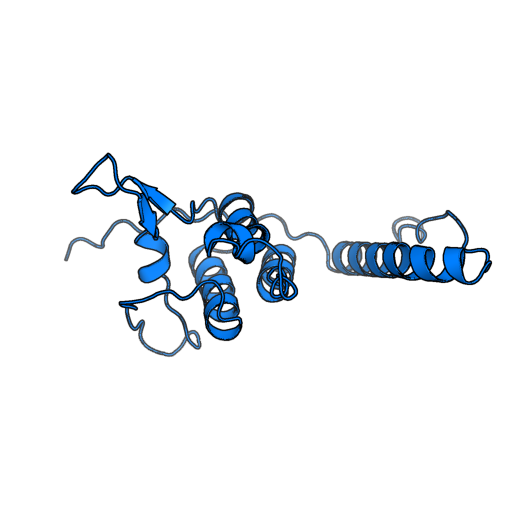S A C 1
ATOM 887 O O . LYS A 1 115 ? 18.157 -5.043 -0.246 1.00 55.00 115 LYS A O 1
ATOM 892 N N . PRO A 1 116 ? 19.791 -3.521 0.097 1.00 51.31 116 PRO A N 1
ATOM 893 C CA . PRO A 1 116 ? 20.508 -4.345 1.067 1.00 51.31 116 PRO A CA 1
ATOM 894 C C . PRO A 1 116 ? 19.531 -4.882 2.116 1.00 51.31 116 PRO A C 1
ATOM 896 O O . PRO A 1 116 ? 18.815 -4.102 2.747 1.00 51.31 116 PRO A O 1
ATOM 899 N N . SER A 1 117 ? 19.431 -6.210 2.233 1.00 54.97 117 SER A N 1
ATOM 900 C CA . SER A 1 117 ? 18.462 -6.821 3.136 1.00 54.97 117 SER A CA 1
ATOM 901 C C . SER A 1 117 ? 18.800 -6.430 4.566 1.00 54.97 117 SER A C 1
ATOM 903 O O . SER A 1 117 ? 19.924 -6.647 5.027 1.00 54.97 117 SER A O 1
ATOM 905 N N . VAL A 1 118 ? 17.812 -5.926 5.291 1.00 57.59 118 VAL A N 1
ATOM 906 C CA . VAL A 1 118 ? 17.854 -5.921 6.749 1.00 57.59 118 VAL A CA 1
ATOM 907 C C . VAL A 1 118 ? 17.989 -7.386 7.188 1.00 57.59 118 VAL A C 1
ATOM 909 O O . VAL A 1 118 ? 17.238 -8.236 6.709 1.00 57.59 118 VAL A O 1
ATOM 912 N N . THR A 1 119 ? 18.986 -7.723 8.011 1.00 56.50 119 THR A N 1
ATOM 913 C CA . THR A 1 119 ? 19.248 -9.130 8.361 1.00 56.50 119 THR A CA 1
ATOM 914 C C . THR A 1 119 ? 18.017 -9.754 9.039 1.00 56.50 119 THR A C 1
ATOM 916 O O . THR A 1 119 ? 17.326 -9.056 9.787 1.00 56.50 119 THR A O 1
ATOM 919 N N . PRO A 1 120 ? 17.737 -11.061 8.851 1.00 52.34 120 PRO A N 1
ATOM 920 C CA . PRO A 1 120 ? 16.630 -11.740 9.537 1.00 52.34 120 PRO A CA 1
ATOM 921 C C . PRO A 1 120 ? 16.646 -11.545 11.060 1.00 52.34 120 PRO A C 1
ATOM 923 O O . PRO A 1 120 ? 15.597 -11.423 11.686 1.00 52.34 120 PRO A O 1
ATOM 926 N N . VAL A 1 121 ? 17.844 -11.436 11.643 1.00 56.81 121 VAL A N 1
ATOM 927 C CA . VAL A 1 121 ? 18.060 -11.122 13.063 1.00 56.81 121 VAL A CA 1
ATOM 928 C C . VAL A 1 121 ? 17.505 -9.747 13.427 1.00 56.81 121 VAL A C 1
ATOM 930 O O . VAL A 1 121 ? 16.813 -9.617 14.432 1.00 56.81 121 VAL A O 1
ATOM 933 N N . LYS A 1 122 ? 17.750 -8.720 12.606 1.00 62.97 122 LYS A N 1
ATOM 934 C CA . LYS A 1 122 ? 17.209 -7.382 12.852 1.00 62.97 122 LYS A CA 1
ATOM 935 C C . LYS A 1 122 ? 15.691 -7.338 12.655 1.00 62.97 122 LYS A C 1
ATOM 937 O O . LYS A 1 122 ? 15.012 -6.728 13.467 1.00 62.97 122 LYS A O 1
ATOM 942 N N . VAL A 1 123 ? 15.144 -8.053 11.669 1.00 61.06 123 VAL A N 1
ATOM 943 C CA . VAL A 1 123 ? 13.680 -8.172 11.498 1.00 61.06 123 VAL A CA 1
ATOM 944 C C . VAL A 1 123 ? 13.027 -8.818 12.725 1.00 61.06 123 VAL A C 1
ATOM 946 O O . VAL A 1 123 ? 12.013 -8.329 13.220 1.00 61.06 123 VAL A O 1
ATOM 949 N N . LEU A 1 124 ? 13.616 -9.898 13.248 1.00 64.12 124 LEU A N 1
ATOM 950 C CA . LEU A 1 124 ? 13.155 -10.536 14.481 1.00 64.12 124 LEU A CA 1
ATOM 951 C C . LEU A 1 124 ? 13.269 -9.583 15.683 1.00 64.12 124 LEU A C 1
ATOM 953 O O . LEU A 1 124 ? 12.320 -9.458 16.454 1.00 64.12 124 LEU A O 1
ATOM 957 N N . SER A 1 125 ? 14.394 -8.878 15.809 1.00 65.19 125 SER A N 1
ATOM 958 C CA . SER A 1 125 ? 14.638 -7.884 16.862 1.00 65.19 125 SER A CA 1
ATOM 959 C C . SER A 1 125 ? 13.603 -6.754 16.846 1.00 65.19 125 SER A C 1
ATOM 961 O O . SER A 1 125 ? 13.055 -6.404 17.892 1.00 65.19 125 SER A O 1
ATOM 963 N N . ASP A 1 126 ? 13.286 -6.214 15.667 1.00 69.19 126 ASP A N 1
ATOM 964 C CA . ASP A 1 126 ? 12.308 -5.136 15.493 1.00 69.19 126 ASP A CA 1
ATOM 965 C C . ASP A 1 126 ? 10.890 -5.623 15.864 1.00 69.19 126 ASP A C 1
ATOM 967 O O . ASP A 1 126 ? 10.164 -4.938 16.589 1.00 69.19 126 ASP A O 1
ATOM 971 N N . LYS A 1 127 ? 10.515 -6.852 15.468 1.00 72.81 127 LYS A N 1
ATOM 972 C CA . LYS A 1 127 ? 9.226 -7.464 15.847 1.00 72.81 127 LYS A CA 1
ATOM 973 C C . LYS A 1 127 ? 9.105 -7.693 17.353 1.00 72.81 127 LYS A C 1
ATOM 975 O O . LYS A 1 127 ? 8.066 -7.368 17.924 1.00 72.81 127 LYS A O 1
ATOM 980 N N . ILE A 1 128 ? 10.149 -8.207 18.008 1.00 73.75 128 ILE A N 1
ATOM 981 C CA . ILE A 1 128 ? 10.138 -8.393 19.467 1.00 73.75 128 ILE A CA 1
ATOM 982 C C . ILE A 1 128 ? 10.049 -7.039 20.181 1.00 73.75 128 ILE A C 1
ATOM 984 O O . ILE A 1 128 ? 9.283 -6.898 21.131 1.00 73.75 128 ILE A O 1
ATOM 988 N N . THR A 1 129 ? 10.763 -6.025 19.688 1.00 72.00 129 THR A N 1
ATOM 989 C CA . THR A 1 129 ? 10.705 -4.660 20.233 1.00 72.00 129 THR A CA 1
ATOM 990 C C . THR A 1 129 ? 9.296 -4.076 20.133 1.00 72.00 129 THR A C 1
ATOM 992 O O . THR A 1 129 ? 8.804 -3.478 21.090 1.00 72.00 129 THR A O 1
ATOM 995 N N . LYS A 1 130 ? 8.608 -4.289 19.006 1.00 74.44 130 LYS A N 1
ATOM 996 C CA . LYS A 1 130 ? 7.219 -3.850 18.828 1.00 74.44 130 LYS A CA 1
ATOM 997 C C . LYS A 1 130 ? 6.258 -4.576 19.772 1.00 74.44 130 LYS A C 1
ATOM 999 O O . LYS A 1 130 ? 5.513 -3.915 20.485 1.00 74.44 130 LYS A O 1
ATOM 1004 N N . ILE A 1 131 ? 6.346 -5.907 19.862 1.00 74.56 131 ILE A N 1
ATOM 1005 C CA . ILE A 1 131 ? 5.557 -6.711 20.816 1.00 74.56 131 ILE A CA 1
ATOM 1006 C C . ILE A 1 131 ? 5.767 -6.202 22.246 1.00 74.56 131 ILE A C 1
ATOM 1008 O O . ILE A 1 131 ? 4.814 -6.055 23.007 1.00 74.56 131 ILE A O 1
ATOM 1012 N N . TYR A 1 132 ? 7.011 -5.889 22.601 1.00 73.19 132 TYR A N 1
ATOM 1013 C CA . TYR A 1 132 ? 7.349 -5.346 23.905 1.00 73.19 132 TYR A CA 1
ATOM 1014 C C . TYR A 1 132 ? 6.708 -3.970 24.148 1.00 73.19 132 TYR A C 1
ATOM 1016 O O . TYR A 1 132 ? 6.090 -3.753 25.191 1.00 73.19 132 TYR A O 1
ATOM 1024 N N . SER A 1 133 ? 6.808 -3.056 23.178 1.00 70.81 133 SER A N 1
ATOM 1025 C CA . SER A 1 133 ? 6.169 -1.735 23.224 1.00 70.81 133 SER A CA 1
ATOM 1026 C C . SER A 1 133 ? 4.654 -1.835 23.425 1.00 70.81 133 SER A C 1
ATOM 1028 O O . SER A 1 133 ? 4.095 -1.139 24.276 1.00 70.81 133 SER A O 1
ATOM 1030 N N . ASP A 1 134 ? 4.003 -2.733 22.687 1.00 74.94 134 ASP A N 1
ATOM 1031 C CA . ASP A 1 134 ? 2.554 -2.924 22.730 1.00 74.94 134 ASP A CA 1
ATOM 1032 C C . ASP A 1 134 ? 2.118 -3.538 24.074 1.00 74.94 134 ASP A C 1
ATOM 1034 O O . ASP A 1 134 ? 1.231 -3.006 24.744 1.00 74.94 134 ASP A O 1
ATOM 1038 N N . ILE A 1 135 ? 2.798 -4.594 24.544 1.00 76.94 135 ILE A N 1
ATOM 1039 C CA . ILE A 1 135 ? 2.526 -5.236 25.846 1.00 76.94 135 ILE A CA 1
ATOM 1040 C C . ILE A 1 135 ? 2.759 -4.266 27.007 1.00 76.94 135 ILE A C 1
ATOM 1042 O O . ILE A 1 135 ? 2.011 -4.283 27.986 1.00 76.94 135 ILE A O 1
ATOM 1046 N N . ARG A 1 136 ? 3.756 -3.381 26.911 1.00 74.50 136 ARG A N 1
ATOM 1047 C CA . ARG A 1 136 ? 4.056 -2.408 27.967 1.00 74.50 136 ARG A CA 1
ATOM 1048 C C . ARG A 1 136 ? 2.891 -1.454 28.227 1.00 74.50 136 ARG A C 1
ATOM 1050 O O . ARG A 1 136 ? 2.694 -1.051 29.372 1.00 74.50 136 ARG A O 1
ATOM 1057 N N . GLN A 1 137 ? 2.105 -1.104 27.208 1.00 72.75 137 GLN A N 1
ATOM 1058 C CA . GLN A 1 137 ? 0.898 -0.296 27.408 1.00 72.75 137 GLN A CA 1
ATOM 1059 C C . GLN A 1 137 ? -0.136 -1.040 28.265 1.00 72.75 137 GLN A C 1
ATOM 1061 O O . GLN A 1 137 ? -0.684 -0.457 29.200 1.00 72.75 137 GLN A O 1
ATOM 1066 N N . PHE A 1 138 ? -0.330 -2.341 28.029 1.00 74.62 138 PHE A N 1
ATOM 1067 C CA . PHE A 1 138 ? -1.209 -3.183 28.848 1.00 74.62 138 PHE A CA 1
ATOM 1068 C C . PHE A 1 138 ? -0.664 -3.397 30.266 1.00 74.62 138 PHE A C 1
ATOM 1070 O O . PHE A 1 138 ? -1.414 -3.317 31.237 1.00 74.62 138 PHE A O 1
ATOM 1077 N N . ALA A 1 139 ? 0.645 -3.606 30.407 1.00 72.69 139 ALA A N 1
ATOM 1078 C CA . ALA A 1 139 ? 1.289 -3.796 31.702 1.00 72.69 139 ALA A CA 1
ATOM 1079 C C . ALA A 1 139 ? 1.199 -2.546 32.594 1.00 72.69 139 ALA A C 1
ATOM 1081 O O . ALA A 1 139 ? 0.921 -2.671 33.783 1.00 72.69 139 ALA A O 1
ATOM 1082 N N . LYS A 1 140 ? 1.324 -1.338 32.020 1.00 73.44 140 LYS A N 1
ATOM 1083 C CA . LYS A 1 140 ? 1.085 -0.072 32.740 1.00 73.44 140 LYS A CA 1
ATOM 1084 C C . LYS A 1 140 ? -0.337 0.017 33.297 1.00 73.44 140 LYS A C 1
ATOM 1086 O O . LYS A 1 140 ? -0.510 0.443 34.432 1.00 73.44 140 LYS A O 1
ATOM 1091 N N . ILE A 1 141 ? -1.340 -0.405 32.525 1.00 77.38 141 ILE A N 1
ATOM 1092 C CA . ILE A 1 141 ? -2.745 -0.434 32.972 1.00 77.38 141 ILE A CA 1
ATOM 1093 C C . ILE A 1 141 ? -2.933 -1.453 34.104 1.00 77.38 141 ILE A C 1
ATOM 1095 O O . ILE A 1 141 ? -3.674 -1.200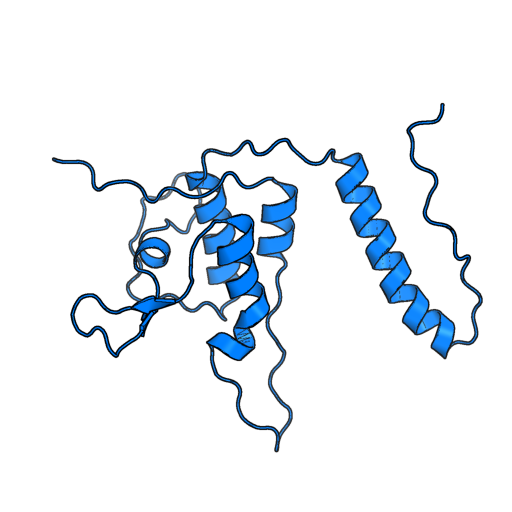 35.049 1.00 77.38 141 ILE A O 1
ATOM 1099 N N . ALA A 1 142 ? -2.232 -2.585 34.034 1.00 77.94 142 ALA A N 1
ATOM 1100 C CA . ALA A 1 142 ? -2.273 -3.642 35.040 1.00 77.94 142 ALA A CA 1
ATOM 1101 C C . ALA A 1 142 ? -1.344 -3.405 36.252 1.00 77.94 142 ALA A C 1
ATOM 1103 O O . ALA A 1 142 ? -1.271 -4.264 37.128 1.00 77.94 142 ALA A O 1
ATOM 1104 N N . ASN A 1 143 ? -0.635 -2.269 36.312 1.00 78.12 143 ASN A N 1
ATOM 1105 C CA . ASN A 1 143 ? 0.389 -1.960 37.319 1.00 78.12 143 ASN A CA 1
ATOM 1106 C C . ASN A 1 143 ? 1.486 -3.045 37.443 1.00 78.12 143 ASN A C 1
ATOM 1108 O O . ASN A 1 143 ? 1.966 -3.345 38.535 1.00 78.12 143 ASN A O 1
ATOM 1112 N N . ILE A 1 144 ? 1.860 -3.646 36.309 1.00 73.69 144 ILE A N 1
ATOM 1113 C CA . ILE A 1 144 ? 2.931 -4.639 36.182 1.00 73.69 144 ILE A CA 1
ATOM 1114 C C . ILE A 1 144 ? 4.187 -3.934 35.661 1.00 73.69 144 ILE A C 1
ATOM 1116 O O . ILE A 1 144 ? 4.159 -3.260 34.629 1.00 73.69 144 ILE A O 1
ATOM 1120 N N . GLU A 1 145 ? 5.298 -4.101 36.373 1.00 67.81 145 GLU A N 1
ATOM 1121 C CA . GLU A 1 145 ? 6.583 -3.500 36.024 1.00 67.81 145 GLU A CA 1
ATOM 1122 C C . GLU A 1 145 ? 7.256 -4.292 34.890 1.00 67.81 145 GLU A C 1
ATOM 1124 O O . GLU A 1 145 ? 7.433 -5.507 34.991 1.00 67.81 145 GLU A O 1
ATOM 1129 N N . VAL A 1 146 ? 7.616 -3.618 33.790 1.00 66.06 146 VAL A N 1
ATOM 1130 C CA . VAL A 1 146 ? 8.290 -4.241 32.636 1.00 66.06 146 VAL A CA 1
ATOM 1131 C C . VAL A 1 146 ? 9.657 -3.562 32.418 1.00 66.06 146 VAL A C 1
ATOM 1133 O O . VAL A 1 146 ? 9.687 -2.329 32.336 1.00 66.06 146 VAL A O 1
ATOM 1136 N N . PRO A 1 147 ? 10.784 -4.307 32.339 1.00 64.50 147 PRO A N 1
ATOM 1137 C CA . PRO A 1 147 ? 12.142 -3.738 32.303 1.00 64.50 147 PRO A CA 1
ATOM 1138 C C . PRO A 1 147 ? 12.450 -2.864 31.074 1.00 64.50 147 PRO A C 1
ATOM 1140 O O . PRO A 1 147 ? 12.277 -3.300 29.946 1.00 64.50 147 PRO A O 1
ATOM 1143 N N . ASP A 1 148 ? 13.001 -1.662 31.241 1.00 60.41 148 ASP A N 1
ATOM 1144 C CA . ASP A 1 148 ? 13.221 -0.701 30.135 1.00 60.41 148 ASP A CA 1
ATOM 1145 C C . ASP A 1 148 ? 14.260 -1.114 29.066 1.00 60.41 148 ASP A C 1
ATOM 1147 O O . ASP A 1 148 ? 14.440 -0.418 28.067 1.00 60.41 148 ASP A O 1
ATOM 1151 N N . ALA A 1 149 ? 14.977 -2.222 29.266 1.00 60.75 149 ALA A N 1
ATOM 1152 C CA . ALA A 1 149 ? 16.096 -2.595 28.413 1.00 60.75 149 ALA A CA 1
ATOM 1153 C C . ALA A 1 149 ? 15.634 -3.326 27.132 1.00 60.75 149 ALA A C 1
ATOM 1155 O O . ALA A 1 149 ? 14.930 -4.335 27.232 1.00 60.75 149 ALA A O 1
ATOM 1156 N N . PRO A 1 150 ? 16.060 -2.886 25.930 1.00 56.53 150 PRO A N 1
ATOM 1157 C CA . PRO A 1 150 ? 15.931 -3.696 24.723 1.00 56.53 150 PRO A CA 1
ATOM 1158 C C . PRO A 1 150 ? 16.742 -4.992 24.861 1.00 56.53 150 PRO A C 1
ATOM 1160 O O . PRO A 1 150 ? 17.720 -5.053 25.611 1.00 56.53 150 PRO A O 1
ATOM 1163 N N . LEU A 1 151 ? 16.338 -6.036 24.128 1.00 57.25 151 LEU A N 1
ATOM 1164 C CA . LEU A 1 151 ? 17.080 -7.296 24.096 1.00 57.25 151 LEU A CA 1
ATOM 1165 C C . LEU A 1 151 ? 18.548 -7.045 23.708 1.00 57.25 151 LEU A C 1
ATOM 1167 O O . LEU A 1 151 ? 18.804 -6.238 22.808 1.00 57.25 151 LEU A O 1
ATOM 1171 N N . PRO A 1 152 ? 19.509 -7.738 24.346 1.00 54.62 152 PRO A N 1
ATOM 1172 C CA . PRO A 1 152 ? 20.910 -7.609 23.985 1.00 54.62 152 PRO A CA 1
ATOM 1173 C C . PRO A 1 152 ? 21.092 -7.973 22.509 1.00 54.62 152 PRO A C 1
ATOM 1175 O O . PRO A 1 152 ? 20.627 -9.007 22.026 1.00 54.62 152 PRO A O 1
ATOM 1178 N N . ASN A 1 153 ? 21.769 -7.091 21.784 1.00 48.78 153 ASN A N 1
ATOM 1179 C CA . ASN A 1 153 ? 22.195 -7.311 20.415 1.00 48.78 153 ASN A CA 1
ATOM 1180 C C . ASN A 1 153 ? 23.144 -8.518 20.367 1.00 48.78 153 ASN A C 1
ATOM 1182 O O . ASN A 1 153 ? 24.154 -8.558 21.062 1.00 48.78 153 ASN A O 1
ATOM 1186 N N . SER A 1 154 ? 22.856 -9.490 19.499 1.00 53.19 154 SER A N 1
ATOM 1187 C CA . SER A 1 154 ? 23.648 -10.721 19.321 1.00 53.19 154 SER A CA 1
ATOM 1188 C C . SER A 1 154 ? 25.062 -10.502 18.743 1.00 53.19 154 SER A C 1
ATOM 1190 O O . SER A 1 154 ? 25.664 -11.444 18.246 1.00 53.19 154 SER A O 1
ATOM 1192 N N . ALA A 1 155 ? 25.587 -9.273 18.766 1.00 44.56 155 ALA A N 1
ATOM 1193 C CA . ALA A 1 155 ? 26.917 -8.920 18.267 1.00 44.56 155 ALA A CA 1
ATOM 1194 C C . ALA A 1 155 ? 28.035 -9.075 19.317 1.00 44.56 155 ALA A C 1
ATOM 1196 O O . ALA A 1 155 ? 29.181 -8.745 19.027 1.00 44.56 155 ALA A O 1
ATOM 1197 N N . SER A 1 156 ? 27.715 -9.578 20.511 1.00 44.81 156 SER A N 1
ATOM 1198 C CA . SER A 1 156 ? 28.689 -9.847 21.571 1.00 44.81 156 SER A CA 1
ATOM 1199 C C . SER A 1 156 ? 28.594 -11.300 22.032 1.00 44.81 156 SER A C 1
ATOM 1201 O O . SER A 1 156 ? 28.042 -11.576 23.096 1.00 44.81 156 SER A O 1
ATOM 1203 N N . VAL A 1 157 ? 29.123 -12.215 21.218 1.00 39.00 157 VAL A N 1
ATOM 1204 C CA . VAL A 1 157 ? 29.757 -13.464 21.674 1.00 39.00 157 VAL A CA 1
ATOM 1205 C C . VAL A 1 157 ? 31.011 -13.673 20.840 1.00 39.00 157 VAL A C 1
ATOM 1207 O O . VAL A 1 157 ? 30.896 -13.560 19.599 1.00 39.00 157 VAL A O 1
#

Radius of gyration: 19.67 Å; chains: 1; bounding box: 52×38×68 Å

InterPro domains:
  IPR004933 Type specific antigen [NF033390] (4-157)
  IPR004933 Type specific antigen [PF03249] (4-156)
  IPR004933 Type specific antigen [PR01707] (50-65)
  IPR004933 Type specific antigen [PR01707] (125-140)